Protein AF-A0A523EA78-F1 (afdb_monomer_lite)

Sequence (139 aa):
MAQAEHFYSLAEASEDFKPRFRPRMSAICLRYERASSRLAEKVMKHLHKHVATHIESAGRFWISTTVLKGQWCFRVNPVTFRTRLARMDELFTLLQAECAQALASRLKRSDPHEDPPRGGPIACNHGSPERSGTIRGEA

Radius of gyration: 27.44 Å; chains: 1; bounding box: 37×43×103 Å

Secondary structure (DSSP, 8-state):
-HHHHHHHHHHHT-SSEEESS--SSS-EEEEE-TTTTTS-HHHHHHHHHHHHHHHHHTTS---EEEEETTEEEEEE----TT--HHHHHHHHHHHHHHHHHHHHHHHTT-S----PPPPPP------------------

Structure (mmCIF, N/CA/C/O backbone):
data_AF-A0A523EA78-F1
#
_entry.id   AF-A0A523EA78-F1
#
loop_
_atom_site.group_PDB
_atom_site.id
_atom_site.type_symbol
_atom_site.label_atom_id
_atom_site.label_alt_id
_atom_site.label_comp_id
_atom_site.label_asym_id
_atom_site.label_entity_id
_atom_site.label_seq_id
_atom_site.pdbx_PDB_ins_code
_atom_site.Cartn_x
_atom_site.Cartn_y
_atom_site.Cartn_z
_atom_site.occupancy
_atom_site.B_iso_or_equiv
_atom_site.auth_seq_id
_atom_site.auth_comp_id
_atom_site.auth_asym_id
_atom_site.auth_atom_id
_atom_site.pdbx_PDB_model_num
ATOM 1 N N . MET A 1 1 ? 11.453 4.913 -11.281 1.00 82.69 1 MET A N 1
ATOM 2 C CA . MET A 1 1 ? 10.428 5.984 -11.276 1.00 82.69 1 MET A CA 1
ATOM 3 C C . MET A 1 1 ? 9.114 5.476 -11.847 1.00 82.69 1 MET A C 1
ATOM 5 O O . MET A 1 1 ? 8.150 5.464 -11.099 1.00 82.69 1 MET A O 1
ATOM 9 N N . ALA A 1 2 ? 9.074 4.980 -13.092 1.00 92.50 2 ALA A N 1
ATOM 10 C CA . ALA A 1 2 ? 7.846 4.496 -13.744 1.00 92.50 2 ALA A CA 1
ATOM 11 C C . ALA A 1 2 ? 6.965 3.567 -12.879 1.00 92.50 2 ALA A C 1
ATOM 13 O O . ALA A 1 2 ? 5.763 3.770 -12.814 1.00 92.50 2 ALA A O 1
ATOM 14 N N . GLN A 1 3 ? 7.551 2.613 -12.146 1.00 95.94 3 GLN A N 1
ATOM 15 C CA . GLN A 1 3 ? 6.819 1.714 -11.240 1.00 95.94 3 GLN A CA 1
ATOM 16 C C . GLN A 1 3 ? 6.049 2.462 -10.139 1.00 95.94 3 GLN A C 1
ATOM 18 O O . GLN A 1 3 ? 4.948 2.064 -9.775 1.00 95.94 3 GLN A O 1
ATOM 23 N N . ALA A 1 4 ? 6.635 3.538 -9.607 1.00 95.88 4 ALA A N 1
ATOM 24 C CA . ALA A 1 4 ? 6.048 4.333 -8.537 1.00 95.88 4 ALA A CA 1
ATOM 25 C C . ALA A 1 4 ? 4.935 5.247 -9.057 1.00 95.88 4 ALA A C 1
ATOM 27 O O . ALA A 1 4 ? 3.861 5.290 -8.469 1.00 95.88 4 ALA A O 1
ATOM 28 N N . GLU A 1 5 ? 5.169 5.922 -10.184 1.00 96.44 5 GLU A N 1
ATOM 29 C CA . GLU A 1 5 ? 4.155 6.733 -10.871 1.00 96.44 5 GLU A CA 1
ATOM 30 C C . GLU A 1 5 ? 2.964 5.874 -11.335 1.00 96.44 5 GLU A C 1
ATOM 32 O O . GLU A 1 5 ? 1.812 6.267 -11.163 1.00 96.44 5 GLU A O 1
ATOM 37 N N . HIS A 1 6 ? 3.215 4.661 -11.840 1.00 97.38 6 HIS A N 1
ATOM 38 C CA . HIS A 1 6 ? 2.168 3.702 -12.211 1.00 97.38 6 HIS A CA 1
ATOM 39 C C . HIS A 1 6 ? 1.326 3.279 -11.004 1.00 97.38 6 HIS A C 1
ATOM 41 O O . HIS A 1 6 ? 0.109 3.418 -11.017 1.00 97.38 6 HIS A O 1
ATOM 47 N N . PHE A 1 7 ? 1.969 2.853 -9.914 1.00 97.50 7 PHE A N 1
ATOM 48 C CA . PHE A 1 7 ? 1.274 2.451 -8.686 1.00 97.50 7 PHE A CA 1
ATOM 49 C C . PHE A 1 7 ? 0.537 3.617 -7.998 1.00 97.50 7 PHE A C 1
ATOM 51 O O . PHE A 1 7 ? -0.504 3.413 -7.379 1.00 97.50 7 PHE A O 1
ATOM 58 N N . TYR A 1 8 ? 1.040 4.850 -8.136 1.00 97.75 8 TYR A N 1
ATOM 59 C CA . TYR A 1 8 ? 0.316 6.067 -7.758 1.00 97.75 8 TYR A CA 1
ATOM 60 C C . TYR A 1 8 ? -0.940 6.259 -8.620 1.00 97.75 8 TYR A C 1
ATOM 62 O O . TYR A 1 8 ? -2.008 6.525 -8.082 1.00 97.75 8 TYR A O 1
ATOM 70 N N . SER A 1 9 ? -0.830 6.066 -9.937 1.00 97.88 9 SER A N 1
ATOM 71 C CA . SER A 1 9 ? -1.933 6.248 -10.891 1.00 97.88 9 SER A CA 1
ATOM 72 C C . SER A 1 9 ? -3.053 5.221 -10.688 1.00 97.88 9 SER A C 1
ATOM 74 O O . SER A 1 9 ? -4.224 5.590 -10.709 1.00 97.88 9 SER A O 1
ATOM 76 N N . LEU A 1 10 ? -2.706 3.958 -10.397 1.00 98.19 10 LEU A N 1
ATOM 77 C CA . LEU A 1 10 ? -3.665 2.929 -9.967 1.00 98.19 10 LEU A CA 1
ATOM 78 C C . LEU A 1 10 ? -4.436 3.356 -8.708 1.00 98.19 10 LEU A C 1
ATOM 80 O O . LEU A 1 10 ? -5.636 3.118 -8.608 1.00 98.19 10 LEU A O 1
ATOM 84 N N . ALA A 1 11 ? -3.755 4.001 -7.756 1.00 97.25 11 ALA A N 1
ATOM 85 C CA . ALA A 1 11 ? -4.372 4.456 -6.517 1.00 97.25 11 ALA A CA 1
ATOM 86 C C . ALA A 1 11 ? -5.250 5.707 -6.693 1.00 97.25 11 ALA A C 1
ATOM 88 O O . ALA A 1 11 ? -6.301 5.765 -6.072 1.00 97.25 11 ALA A O 1
ATOM 89 N N . GLU A 1 12 ? -4.866 6.679 -7.529 1.00 97.38 12 GLU A N 1
ATOM 90 C CA . GLU A 1 12 ? -5.721 7.843 -7.853 1.00 97.38 12 GLU A CA 1
ATOM 91 C C . GLU A 1 12 ? -7.015 7.429 -8.571 1.00 97.38 12 GLU A 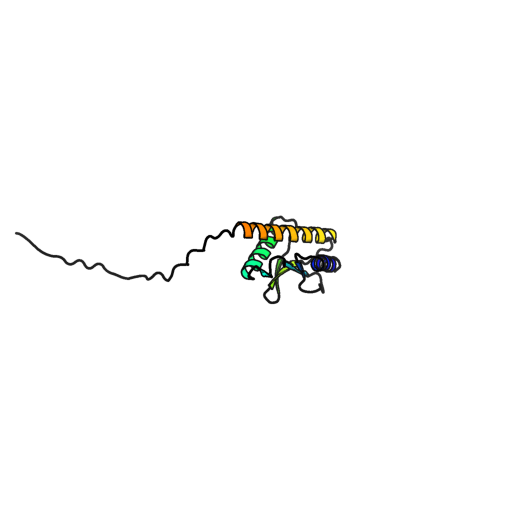C 1
ATOM 93 O O . GLU A 1 12 ? -8.055 8.052 -8.380 1.00 97.38 12 GLU A O 1
ATOM 98 N N . ALA A 1 13 ? -6.953 6.380 -9.398 1.00 97.25 13 ALA A N 1
ATOM 99 C CA . ALA A 1 13 ? -8.097 5.846 -10.138 1.00 97.25 13 ALA A CA 1
ATOM 100 C C . ALA A 1 13 ? -8.989 4.896 -9.308 1.00 97.25 13 ALA A C 1
ATOM 102 O O . ALA A 1 13 ? -9.931 4.318 -9.847 1.00 97.25 13 ALA A O 1
ATOM 103 N N . SER A 1 14 ? -8.691 4.695 -8.019 1.00 95.75 14 SER A N 1
ATOM 104 C CA . SER A 1 14 ? -9.371 3.727 -7.155 1.00 95.75 14 SER A CA 1
ATOM 105 C C . SER A 1 14 ? -10.244 4.407 -6.102 1.00 95.75 14 SER A C 1
ATOM 107 O O . SER A 1 14 ? -9.815 5.331 -5.422 1.00 95.75 14 SER A O 1
ATOM 109 N N . GLU A 1 15 ? -11.449 3.880 -5.885 1.00 94.06 15 GLU A N 1
ATOM 110 C CA . GLU A 1 15 ? -12.293 4.267 -4.745 1.00 94.06 15 GLU A CA 1
ATOM 111 C C . GLU A 1 15 ? -11.821 3.635 -3.419 1.00 94.06 15 GLU A C 1
ATOM 113 O O . GLU A 1 15 ? -12.140 4.122 -2.333 1.00 94.06 15 GLU A O 1
ATOM 118 N N . ASP A 1 16 ? -11.059 2.535 -3.486 1.00 95.69 16 ASP A N 1
ATOM 119 C CA . ASP A 1 16 ? -10.597 1.799 -2.305 1.00 95.69 16 ASP A CA 1
ATOM 120 C C . ASP A 1 16 ? -9.406 2.482 -1.619 1.00 95.69 16 ASP A C 1
ATOM 122 O O . ASP A 1 16 ? -9.238 2.354 -0.402 1.00 95.69 16 ASP A O 1
ATOM 126 N N . PHE A 1 17 ? -8.563 3.185 -2.381 1.00 97.12 17 PHE A N 1
ATOM 127 C CA . PHE A 1 17 ? -7.281 3.718 -1.926 1.00 97.12 17 PHE A CA 1
ATOM 128 C C . PHE A 1 17 ? -7.125 5.203 -2.228 1.00 97.12 17 PHE A C 1
ATOM 130 O O . PHE A 1 17 ? -7.624 5.710 -3.218 1.00 97.12 17 PHE A O 1
ATOM 137 N N . LYS A 1 18 ? -6.345 5.896 -1.394 1.00 96.31 18 LYS A N 1
ATOM 138 C CA . LYS A 1 18 ? -5.880 7.255 -1.682 1.00 96.31 18 LYS A CA 1
ATOM 139 C C . LYS A 1 18 ? -4.377 7.382 -1.452 1.00 96.31 18 LYS A C 1
ATOM 141 O O . LYS A 1 18 ? -3.926 7.140 -0.315 1.00 96.31 18 LYS A O 1
ATOM 146 N N . PRO A 1 19 ? -3.592 7.775 -2.473 1.00 96.69 19 PRO A N 1
ATOM 147 C CA . PRO A 1 19 ? -2.186 8.090 -2.288 1.00 96.69 19 PRO A CA 1
ATOM 148 C C . PRO A 1 19 ? -2.033 9.377 -1.468 1.00 96.69 19 PRO A C 1
ATOM 150 O O . PRO A 1 19 ? -2.879 10.269 -1.494 1.00 96.69 19 PRO A O 1
ATOM 153 N N . ARG A 1 20 ? -0.956 9.474 -0.682 1.00 94.81 20 ARG A N 1
ATOM 154 C CA . ARG A 1 20 ? -0.713 10.651 0.176 1.00 94.81 20 ARG A CA 1
ATOM 155 C C . ARG A 1 20 ? -0.012 11.791 -0.554 1.00 94.81 20 ARG A C 1
ATOM 157 O O . ARG A 1 20 ? -0.302 12.948 -0.272 1.00 94.81 20 ARG A O 1
ATOM 164 N N . PHE A 1 21 ? 0.922 11.458 -1.441 1.00 92.19 21 PHE A N 1
ATOM 165 C CA . PHE A 1 21 ? 1.749 12.396 -2.198 1.00 92.19 21 PHE A CA 1
ATOM 166 C C . PHE A 1 21 ? 2.176 11.745 -3.514 1.00 92.19 21 PHE A C 1
ATOM 168 O O . PHE A 1 21 ? 2.416 10.534 -3.540 1.00 92.19 21 PHE A O 1
ATOM 175 N N . ARG A 1 22 ? 2.341 12.546 -4.574 1.00 94.00 22 ARG A N 1
ATOM 176 C CA . ARG A 1 22 ? 2.960 12.083 -5.822 1.00 94.00 22 ARG A CA 1
ATOM 177 C C . ARG A 1 22 ? 4.416 11.655 -5.563 1.00 94.00 22 ARG A C 1
ATOM 179 O O . ARG A 1 22 ? 5.140 12.389 -4.879 1.00 94.00 22 ARG A O 1
ATOM 186 N N . PRO A 1 23 ? 4.865 10.485 -6.052 1.00 93.19 23 PRO A N 1
ATOM 187 C CA . PRO A 1 23 ? 6.184 9.958 -5.724 1.00 93.19 23 PRO A CA 1
ATOM 188 C C . PRO A 1 23 ? 7.313 10.782 -6.363 1.00 93.19 23 PRO A C 1
ATOM 190 O O . PRO A 1 23 ? 7.532 10.759 -7.566 1.00 93.19 23 PRO A O 1
ATOM 193 N N . ARG A 1 24 ? 8.115 11.466 -5.536 1.00 90.06 24 ARG A N 1
ATOM 194 C CA . ARG A 1 24 ? 9.347 12.148 -5.997 1.00 90.06 24 ARG A CA 1
ATOM 195 C C . ARG A 1 24 ? 10.526 11.194 -6.240 1.00 90.06 24 ARG A C 1
ATOM 197 O O . ARG A 1 24 ? 11.539 11.605 -6.793 1.00 90.06 24 ARG A O 1
ATOM 204 N N . MET A 1 25 ? 10.413 9.951 -5.773 1.00 91.31 25 MET A N 1
ATOM 205 C CA . MET A 1 25 ? 11.408 8.875 -5.859 1.00 91.31 25 MET A CA 1
ATOM 206 C C . MET A 1 25 ? 10.662 7.529 -5.959 1.00 91.31 25 MET A C 1
ATOM 208 O O . MET A 1 25 ? 9.502 7.491 -6.349 1.00 91.31 25 MET A O 1
ATOM 212 N N . SER A 1 26 ? 11.276 6.406 -5.578 1.00 92.00 26 SER A N 1
ATOM 213 C CA . SER A 1 26 ? 10.597 5.103 -5.523 1.00 92.00 26 SER A CA 1
ATOM 214 C C . SER A 1 26 ? 9.519 4.990 -4.430 1.00 92.00 26 SER A C 1
ATOM 216 O O . SER A 1 26 ? 8.659 4.128 -4.533 1.00 92.00 26 SER A O 1
ATOM 218 N N . ALA A 1 27 ? 9.531 5.804 -3.373 1.00 94.25 27 ALA A N 1
ATOM 219 C CA . ALA A 1 27 ? 8.584 5.641 -2.266 1.00 94.25 27 ALA A CA 1
ATOM 220 C C . ALA A 1 27 ? 7.159 6.115 -2.624 1.00 94.25 27 ALA A C 1
ATOM 222 O O . ALA A 1 27 ? 6.964 7.287 -2.948 1.00 94.25 27 ALA A O 1
ATOM 223 N N . ILE A 1 28 ? 6.166 5.231 -2.477 1.00 96.69 28 ILE A N 1
ATOM 224 C CA . ILE A 1 28 ? 4.727 5.534 -2.577 1.00 96.69 28 ILE A CA 1
ATOM 225 C C . ILE A 1 28 ? 4.055 5.185 -1.249 1.00 96.69 28 ILE A C 1
ATOM 227 O O . ILE A 1 28 ? 4.315 4.118 -0.686 1.00 96.69 28 ILE A O 1
ATOM 231 N N . CYS A 1 29 ? 3.164 6.055 -0.767 1.00 97.69 29 CYS A N 1
ATOM 232 C CA . CYS A 1 29 ? 2.369 5.804 0.435 1.00 97.69 29 CYS A CA 1
ATOM 233 C C . CYS A 1 29 ? 0.870 5.888 0.131 1.00 97.69 29 CYS A C 1
ATOM 235 O O . CYS A 1 29 ? 0.395 6.936 -0.311 1.00 97.69 29 CYS A O 1
ATOM 237 N N . LEU A 1 30 ? 0.138 4.805 0.406 1.00 97.06 30 LEU A N 1
ATOM 238 C CA . LEU A 1 30 ? -1.302 4.662 0.157 1.00 97.06 30 LEU A CA 1
ATOM 239 C C . LEU A 1 30 ? -2.048 4.399 1.468 1.00 97.06 30 LEU A C 1
ATOM 241 O O . LEU A 1 30 ? -1.552 3.658 2.310 1.00 97.06 30 LEU A O 1
ATOM 245 N N . ARG A 1 31 ? -3.263 4.925 1.628 1.00 97.12 31 ARG A N 1
ATOM 246 C CA . ARG A 1 31 ? -4.196 4.510 2.694 1.00 97.12 31 ARG A CA 1
ATOM 247 C C . ARG A 1 31 ? -5.414 3.865 2.058 1.00 97.12 31 ARG A C 1
ATOM 249 O O . ARG A 1 31 ? -5.896 4.376 1.052 1.00 97.12 31 ARG A O 1
ATOM 256 N N . TYR A 1 32 ? -5.919 2.803 2.671 1.00 97.25 32 TYR A N 1
ATOM 257 C CA . TYR A 1 32 ? -7.230 2.245 2.347 1.00 97.25 32 TYR A CA 1
ATOM 258 C C . TYR A 1 32 ? -8.338 3.176 2.879 1.00 97.25 32 TYR A C 1
ATOM 260 O O . TYR A 1 32 ? -8.423 3.390 4.089 1.00 97.25 32 TYR A O 1
ATOM 268 N N . GLU A 1 33 ? -9.151 3.768 2.002 1.00 93.88 33 GLU A N 1
ATOM 269 C CA . GLU A 1 33 ? -10.154 4.788 2.361 1.00 93.88 33 GLU A CA 1
ATOM 270 C C . GLU A 1 33 ? -11.581 4.245 2.495 1.00 93.88 33 GLU A C 1
ATOM 272 O O . GLU A 1 33 ? -12.376 4.828 3.228 1.00 93.88 33 GLU A O 1
ATOM 277 N N . ARG A 1 34 ? -11.909 3.095 1.892 1.00 90.50 34 ARG A N 1
ATOM 278 C CA . ARG A 1 34 ? -13.277 2.528 1.880 1.00 90.50 34 ARG A CA 1
ATOM 279 C C . ARG A 1 34 ? -13.933 2.344 3.257 1.00 90.50 34 ARG A C 1
ATOM 281 O O . ARG A 1 34 ? -15.155 2.250 3.357 1.00 90.50 34 ARG A O 1
ATOM 288 N N . ALA A 1 35 ? -13.135 2.300 4.323 1.00 82.81 35 ALA A N 1
ATOM 289 C CA . ALA A 1 35 ? -13.608 2.238 5.704 1.00 82.81 35 ALA A CA 1
ATOM 290 C C . ALA A 1 35 ? -13.118 3.395 6.601 1.00 82.81 35 ALA A C 1
ATOM 292 O O . ALA A 1 35 ? -13.425 3.409 7.793 1.00 82.81 35 ALA A O 1
ATOM 293 N N . SER A 1 36 ? -12.368 4.369 6.075 1.00 83.00 36 SER A N 1
ATOM 294 C CA . SER A 1 36 ? -11.675 5.377 6.892 1.00 83.00 36 SER A CA 1
ATOM 295 C C . SER A 1 36 ? -12.603 6.378 7.580 1.00 83.00 36 SER A C 1
ATOM 297 O O . SER A 1 36 ? -12.260 6.880 8.647 1.00 83.00 36 SER A O 1
ATOM 299 N N . SER A 1 37 ? -13.785 6.627 7.013 1.00 86.94 37 SER A N 1
ATOM 300 C CA . SER A 1 37 ? -14.838 7.460 7.608 1.00 86.94 37 SER A CA 1
ATOM 301 C C . SER A 1 37 ? -15.624 6.759 8.721 1.00 86.94 37 SER A C 1
ATOM 303 O O . SER A 1 37 ? -16.301 7.423 9.499 1.00 86.94 37 SER A O 1
ATOM 305 N N . ARG A 1 38 ? -15.545 5.422 8.806 1.00 87.88 38 ARG A N 1
ATOM 306 C CA . ARG A 1 38 ? -16.320 4.593 9.750 1.00 87.88 38 ARG A CA 1
ATOM 307 C C . ARG A 1 38 ? -15.465 3.971 10.853 1.00 87.88 38 ARG A C 1
ATOM 309 O O . ARG A 1 38 ? -16.004 3.497 11.847 1.00 87.88 38 ARG A O 1
ATOM 316 N N . LEU A 1 39 ? -14.143 3.928 10.677 1.00 90.19 39 LEU A N 1
ATOM 317 C CA . LEU A 1 39 ? -13.216 3.241 11.572 1.00 90.19 39 LEU A CA 1
ATOM 318 C C . LEU A 1 39 ? -12.218 4.218 12.196 1.00 90.19 39 LEU A C 1
ATOM 320 O O . LEU A 1 39 ? -11.467 4.895 11.499 1.00 90.19 39 LEU A O 1
ATOM 324 N N . ALA A 1 40 ? -12.150 4.222 13.529 1.00 92.88 40 ALA A N 1
ATOM 325 C CA . ALA A 1 40 ? -11.163 5.000 14.273 1.00 92.88 40 ALA A CA 1
ATOM 326 C C . ALA A 1 40 ? -9.720 4.648 13.860 1.00 92.88 40 ALA A C 1
ATOM 328 O O . ALA A 1 40 ? -9.415 3.509 13.503 1.00 92.88 40 ALA A O 1
ATOM 329 N N . GLU A 1 4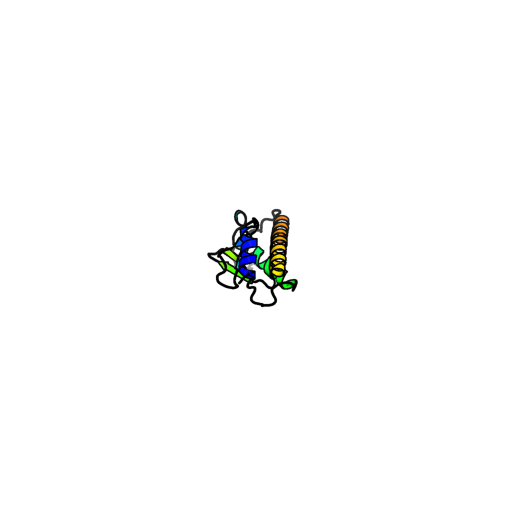1 ? -8.780 5.585 14.000 1.00 93.75 41 GLU A N 1
ATOM 330 C CA . GLU A 1 41 ? -7.398 5.387 13.533 1.00 93.75 41 GLU A CA 1
ATOM 331 C C . GLU A 1 41 ? -6.690 4.194 14.211 1.00 93.75 41 GLU A C 1
ATOM 333 O O . GLU A 1 41 ? -5.910 3.479 13.582 1.00 93.75 41 GLU A O 1
ATOM 338 N N . LYS A 1 42 ? -7.031 3.890 15.474 1.00 93.94 42 LYS A N 1
ATOM 339 C CA . LYS A 1 42 ? -6.579 2.669 16.169 1.00 93.94 42 LYS A CA 1
ATOM 340 C C . LYS A 1 42 ? -7.034 1.398 15.444 1.00 93.94 42 LYS A C 1
ATOM 342 O O . LYS A 1 42 ? -6.308 0.410 15.450 1.00 93.94 42 LYS A O 1
ATOM 347 N N . VAL A 1 43 ? -8.206 1.393 14.815 1.00 93.50 43 VAL A N 1
ATOM 348 C CA . VAL A 1 43 ? -8.689 0.281 13.985 1.00 93.50 43 VAL A CA 1
ATOM 349 C C . VAL A 1 43 ? -7.953 0.248 12.644 1.00 93.50 43 VAL A C 1
ATOM 351 O O . VAL A 1 43 ? -7.461 -0.814 12.260 1.00 93.50 43 VAL A O 1
ATOM 354 N N . MET A 1 44 ? -7.798 1.401 11.986 1.00 95.00 44 MET A N 1
ATOM 355 C CA . MET A 1 44 ? -7.071 1.522 10.714 1.00 95.00 44 MET A CA 1
ATOM 356 C C . MET A 1 44 ? -5.617 1.044 10.823 1.00 95.00 44 MET A C 1
ATOM 358 O O . MET A 1 44 ? -5.148 0.326 9.939 1.00 95.00 44 MET A O 1
ATOM 362 N N . LYS A 1 45 ? -4.943 1.337 11.945 1.00 95.56 45 LYS A N 1
ATOM 363 C CA . LYS A 1 45 ? -3.633 0.783 12.323 1.00 95.56 45 LYS A CA 1
ATOM 364 C C . LYS A 1 45 ? -3.610 -0.745 12.293 1.00 95.56 45 LYS A C 1
ATOM 366 O O . LYS A 1 45 ? -2.699 -1.326 11.710 1.00 95.56 45 LYS A O 1
ATOM 371 N N . HIS A 1 46 ? -4.580 -1.397 1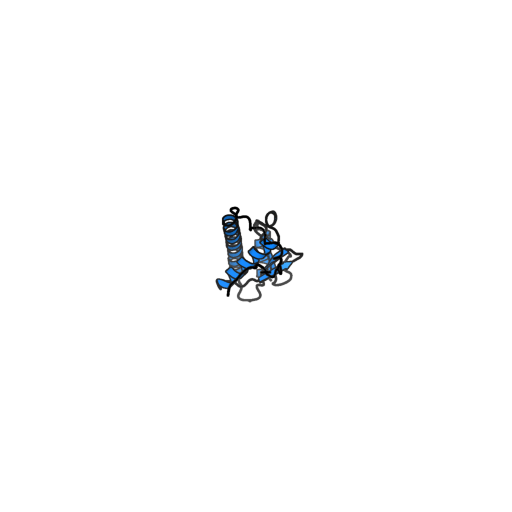2.939 1.00 95.50 46 HIS A N 1
ATOM 372 C CA . HIS A 1 46 ? -4.632 -2.861 12.989 1.00 95.50 46 HIS A CA 1
ATOM 373 C C . HIS A 1 46 ? -4.916 -3.463 11.610 1.00 95.50 46 HIS A C 1
ATOM 375 O O . HIS A 1 46 ? -4.285 -4.455 11.270 1.00 95.50 46 HIS A O 1
ATOM 381 N N . LEU A 1 47 ? -5.797 -2.850 10.808 1.00 96.56 47 LEU A N 1
ATOM 382 C CA . LEU A 1 47 ? -6.078 -3.293 9.438 1.00 96.56 47 LEU A CA 1
ATOM 383 C C . LEU A 1 47 ? -4.818 -3.222 8.563 1.00 96.56 47 LEU A C 1
ATOM 385 O O . LEU A 1 47 ? -4.413 -4.237 8.006 1.00 96.56 47 LEU A O 1
ATOM 389 N N . HIS A 1 48 ? -4.153 -2.062 8.505 1.00 97.56 48 HIS A N 1
ATOM 390 C CA . HIS A 1 48 ? -2.949 -1.887 7.685 1.00 97.56 48 HIS A CA 1
ATOM 391 C C . HIS A 1 48 ? -1.809 -2.812 8.133 1.00 97.56 48 HIS A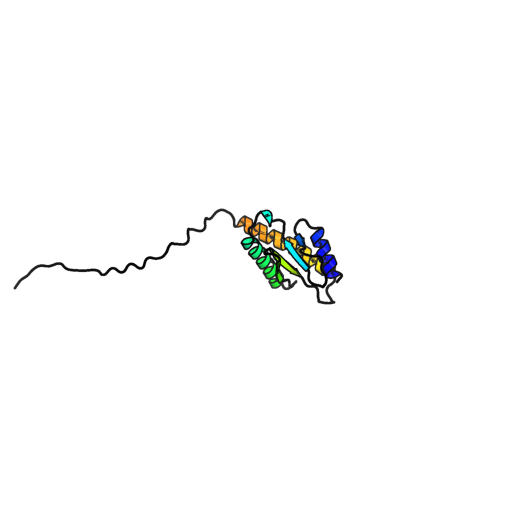 C 1
ATOM 393 O O . HIS A 1 48 ? -1.151 -3.420 7.293 1.00 97.56 48 HIS A O 1
ATOM 399 N N . LYS A 1 49 ? -1.584 -2.964 9.449 1.00 97.31 49 LYS A N 1
ATOM 400 C CA . LYS A 1 49 ? -0.571 -3.898 9.963 1.00 97.31 49 LYS A CA 1
ATOM 401 C C . LYS A 1 49 ? -0.891 -5.350 9.618 1.00 97.31 49 LYS A C 1
ATOM 403 O O . LYS A 1 49 ? -0.009 -6.049 9.141 1.00 97.31 49 LYS A O 1
ATOM 408 N N . HIS A 1 50 ? -2.131 -5.787 9.833 1.00 97.06 50 HIS A N 1
ATOM 409 C CA . HIS A 1 50 ? -2.553 -7.156 9.545 1.00 97.06 50 HIS A CA 1
ATOM 410 C C . HIS A 1 50 ? -2.377 -7.506 8.063 1.00 97.06 50 HIS A C 1
ATOM 412 O O . HIS A 1 50 ? -1.768 -8.526 7.759 1.00 97.06 50 HIS A O 1
ATOM 418 N N . VAL A 1 51 ? -2.828 -6.632 7.156 1.00 97.50 51 VAL A N 1
ATOM 419 C CA . VAL A 1 51 ? -2.680 -6.828 5.704 1.00 97.50 51 VAL A CA 1
ATOM 420 C C . VAL A 1 51 ? -1.209 -6.855 5.285 1.00 97.50 51 VAL A C 1
ATOM 422 O O . VAL A 1 51 ? -0.813 -7.751 4.546 1.00 97.50 51 VAL A O 1
ATOM 425 N N . ALA A 1 52 ? -0.377 -5.930 5.780 1.00 97.81 52 ALA A N 1
ATOM 426 C CA . ALA A 1 52 ? 1.051 -5.923 5.454 1.00 97.81 52 ALA A CA 1
ATOM 427 C C . ALA A 1 52 ? 1.747 -7.213 5.920 1.00 97.81 52 ALA A C 1
ATOM 429 O O . ALA A 1 52 ? 2.392 -7.874 5.113 1.00 97.81 52 ALA A O 1
ATOM 430 N N . THR A 1 53 ? 1.534 -7.624 7.175 1.00 96.94 53 THR A N 1
ATOM 431 C CA . THR A 1 53 ? 2.089 -8.873 7.718 1.00 96.94 53 THR A CA 1
ATOM 432 C C . THR A 1 53 ? 1.563 -10.111 6.991 1.00 96.94 53 THR A C 1
ATOM 434 O O . THR A 1 53 ? 2.321 -11.054 6.787 1.00 96.94 53 THR A O 1
ATOM 437 N N . HIS A 1 54 ? 0.298 -10.128 6.555 1.00 96.75 54 HIS A N 1
ATOM 438 C CA . HIS A 1 54 ? -0.228 -11.252 5.781 1.00 96.75 54 HIS A CA 1
ATOM 439 C C . HIS A 1 54 ? 0.447 -11.357 4.404 1.00 96.75 54 HIS A C 1
ATOM 441 O O . HIS A 1 54 ? 0.958 -12.422 4.055 1.00 96.75 54 HIS A O 1
ATOM 447 N N . ILE A 1 55 ? 0.550 -10.239 3.676 1.00 96.69 55 ILE A N 1
ATOM 448 C CA . ILE A 1 55 ? 1.242 -10.159 2.379 1.00 96.69 55 ILE A CA 1
ATOM 449 C C . ILE A 1 55 ? 2.723 -10.560 2.506 1.00 96.69 55 ILE A C 1
ATOM 451 O O . ILE A 1 55 ? 3.205 -11.338 1.681 1.00 96.69 55 ILE A O 1
ATOM 455 N N . GLU A 1 56 ? 3.419 -10.093 3.551 1.00 95.94 56 GLU A N 1
ATOM 456 C CA . GLU A 1 56 ? 4.793 -10.505 3.879 1.00 95.94 56 GLU A CA 1
ATOM 457 C C . GLU A 1 56 ? 4.880 -12.019 4.143 1.00 95.94 56 GLU A C 1
ATOM 459 O O . GLU A 1 56 ? 5.725 -12.700 3.562 1.00 95.94 56 GLU A O 1
ATOM 464 N N . SER A 1 57 ? 3.981 -12.570 4.971 1.00 96.00 57 SER A N 1
ATOM 465 C CA . SER A 1 57 ? 3.975 -13.996 5.342 1.00 96.00 57 SER A CA 1
ATOM 466 C C . SER A 1 57 ? 3.709 -14.940 4.165 1.00 96.00 57 SER A C 1
ATOM 468 O O . SER A 1 57 ? 4.196 -16.067 4.157 1.00 96.00 57 SER A O 1
ATOM 470 N N . ALA A 1 58 ? 2.996 -14.468 3.138 1.00 94.88 58 ALA A N 1
ATOM 471 C CA . ALA A 1 58 ? 2.767 -15.201 1.897 1.00 94.88 58 ALA A CA 1
ATOM 472 C C . ALA A 1 58 ? 3.993 -15.213 0.956 1.00 94.88 58 ALA A C 1
ATOM 474 O O . ALA A 1 58 ? 3.942 -15.830 -0.108 1.00 94.88 58 ALA A O 1
ATOM 475 N N . GLY A 1 59 ? 5.074 -14.491 1.282 1.00 92.94 59 GLY A N 1
ATOM 476 C CA . GLY A 1 59 ? 6.351 -14.496 0.555 1.00 92.94 59 GLY A CA 1
ATOM 477 C C . GLY A 1 59 ? 6.333 -13.892 -0.859 1.00 92.94 59 GLY A C 1
ATOM 478 O O . GLY A 1 59 ? 7.383 -13.770 -1.489 1.00 92.94 59 GLY A O 1
ATOM 479 N N . ARG A 1 60 ? 5.166 -13.492 -1.386 1.00 91.06 60 ARG A N 1
ATOM 480 C CA . ARG A 1 60 ? 5.016 -12.974 -2.761 1.00 91.06 60 ARG A CA 1
ATOM 481 C C . ARG A 1 60 ? 5.458 -11.520 -2.924 1.00 91.06 60 ARG A C 1
ATOM 483 O O . ARG A 1 60 ? 5.887 -11.143 -4.018 1.00 91.06 60 ARG A O 1
ATOM 490 N N . PHE A 1 61 ? 5.319 -10.712 -1.874 1.00 96.19 61 PHE A N 1
ATOM 491 C CA . PHE A 1 61 ? 5.664 -9.291 -1.845 1.00 96.19 61 PHE A CA 1
ATOM 492 C C . PHE A 1 61 ? 6.106 -8.880 -0.438 1.00 96.19 61 PHE A C 1
ATOM 494 O O . PHE A 1 61 ? 5.651 -9.447 0.548 1.00 96.19 61 PHE A O 1
ATOM 501 N N . TRP A 1 62 ? 6.937 -7.841 -0.352 1.00 95.38 62 TRP A N 1
ATOM 502 C CA . TRP A 1 62 ? 7.281 -7.184 0.907 1.00 95.38 62 TRP A CA 1
ATOM 503 C C . TRP A 1 62 ? 6.863 -5.712 0.824 1.00 95.38 62 TRP A C 1
ATOM 505 O O . TRP A 1 62 ? 7.333 -4.973 -0.046 1.00 95.38 62 TRP A O 1
ATOM 515 N N . ILE A 1 63 ? 5.958 -5.292 1.708 1.00 96.69 63 ILE A N 1
ATOM 516 C CA . ILE A 1 63 ? 5.518 -3.902 1.870 1.00 96.69 63 ILE A CA 1
ATOM 517 C C . ILE A 1 63 ? 5.551 -3.522 3.348 1.00 96.69 63 ILE A C 1
ATOM 519 O O . ILE A 1 63 ? 5.369 -4.372 4.207 1.00 96.69 63 ILE A O 1
ATOM 523 N N . SER A 1 64 ? 5.736 -2.239 3.652 1.00 97.25 64 SER A N 1
ATOM 524 C CA . SER A 1 64 ? 5.763 -1.752 5.039 1.00 97.25 64 SER A CA 1
ATOM 525 C C . SER A 1 64 ? 4.513 -0.936 5.372 1.00 97.25 64 SER A C 1
ATOM 527 O O . SER A 1 64 ? 3.738 -0.569 4.488 1.00 97.25 64 SER A O 1
ATOM 529 N N . THR A 1 65 ? 4.317 -0.614 6.652 1.00 98.06 65 THR A N 1
ATOM 530 C CA . THR A 1 65 ? 3.347 0.406 7.084 1.00 98.06 65 THR A CA 1
ATOM 531 C C . THR A 1 65 ? 4.065 1.629 7.638 1.00 98.06 65 THR A C 1
ATOM 533 O O . THR A 1 65 ? 5.188 1.547 8.132 1.00 98.06 65 THR A O 1
ATOM 536 N N . THR A 1 66 ? 3.426 2.789 7.537 1.00 97.94 66 THR A N 1
ATOM 537 C CA . THR A 1 66 ? 3.944 4.064 8.037 1.00 97.94 66 THR A CA 1
ATOM 538 C C . THR A 1 66 ? 2.798 4.959 8.511 1.00 97.94 66 THR A C 1
ATOM 540 O O . THR A 1 66 ? 1.627 4.635 8.304 1.00 97.94 66 THR A O 1
ATOM 543 N N . VAL A 1 67 ? 3.125 6.083 9.149 1.00 97.62 67 VAL A N 1
ATOM 544 C CA . VAL A 1 67 ? 2.155 7.075 9.627 1.00 97.62 67 VAL A CA 1
ATOM 545 C C . VAL A 1 67 ? 2.502 8.430 9.028 1.00 97.62 67 VAL A C 1
ATOM 547 O O . VAL A 1 67 ? 3.615 8.919 9.195 1.00 97.62 67 VAL A O 1
ATOM 550 N N . LEU A 1 68 ? 1.542 9.049 8.343 1.00 96.00 68 LEU A N 1
ATOM 551 C CA . LEU A 1 68 ? 1.686 10.362 7.716 1.00 96.00 68 LEU A CA 1
ATOM 552 C C . LEU A 1 68 ? 0.566 11.270 8.222 1.00 96.00 68 LEU A C 1
ATOM 554 O O . LEU A 1 68 ? -0.604 10.946 8.056 1.00 96.00 68 LEU A O 1
ATOM 558 N N . LYS A 1 69 ? 0.912 12.392 8.870 1.00 93.69 69 LYS A N 1
ATOM 559 C CA . LYS A 1 69 ? -0.060 13.310 9.511 1.00 93.69 69 LYS A CA 1
ATOM 560 C C . LYS A 1 69 ? -1.066 12.580 10.431 1.00 93.69 69 LYS A C 1
ATOM 562 O O . LYS A 1 69 ? -2.263 12.833 10.383 1.00 93.69 69 LYS A O 1
ATOM 567 N N . GLY A 1 70 ? -0.582 11.618 11.221 1.00 95.31 70 GLY A N 1
ATOM 568 C CA . GLY A 1 70 ? -1.407 10.777 12.103 1.00 95.31 70 GLY A CA 1
ATOM 569 C C . GLY A 1 70 ? -2.151 9.623 11.412 1.00 95.31 70 GLY A C 1
ATOM 570 O O . GLY A 1 70 ? -2.656 8.743 12.101 1.00 95.31 70 GLY A O 1
ATOM 571 N N . GLN A 1 71 ? -2.173 9.569 10.078 1.00 95.81 71 GLN A N 1
ATOM 572 C CA . GLN A 1 71 ? -2.889 8.553 9.306 1.00 95.81 71 GLN A CA 1
ATOM 573 C C . GLN A 1 71 ? -1.984 7.372 8.940 1.00 95.81 71 GLN A C 1
ATOM 575 O O . GLN A 1 71 ? -0.954 7.542 8.280 1.00 95.81 71 GLN A O 1
ATOM 580 N N . TRP A 1 72 ? -2.386 6.159 9.323 1.00 96.75 72 TRP A N 1
ATOM 581 C CA . TRP A 1 72 ? -1.739 4.921 8.898 1.00 96.75 72 TRP A CA 1
ATOM 582 C C . TRP A 1 72 ? -1.907 4.715 7.393 1.00 96.75 72 TRP A C 1
ATOM 584 O O . TRP A 1 72 ? -2.985 4.943 6.838 1.00 96.75 72 TRP A O 1
ATOM 594 N N . CYS A 1 73 ? -0.807 4.310 6.762 1.00 98.19 73 CYS A N 1
ATOM 595 C CA . CYS A 1 73 ? -0.662 4.072 5.332 1.00 98.19 73 CYS A CA 1
ATOM 596 C C . CYS A 1 73 ? 0.207 2.824 5.101 1.00 98.19 73 CYS A C 1
ATOM 598 O O . CYS A 1 73 ? 1.115 2.537 5.885 1.00 98.19 73 CYS A O 1
ATOM 600 N N . PHE A 1 74 ? -0.003 2.129 3.988 1.00 98.25 74 PHE A N 1
ATOM 601 C CA . PHE A 1 74 ? 1.009 1.264 3.386 1.00 98.25 74 PHE A CA 1
ATOM 602 C C . PHE A 1 74 ? 2.126 2.116 2.784 1.00 98.25 74 PHE A C 1
ATOM 604 O O . PHE A 1 74 ? 1.875 3.223 2.302 1.00 98.25 74 PHE A O 1
ATOM 611 N N . ARG A 1 75 ? 3.348 1.584 2.769 1.00 97.81 75 ARG A N 1
ATOM 612 C CA . ARG A 1 75 ? 4.500 2.148 2.067 1.00 97.81 75 ARG A CA 1
ATOM 613 C C . ARG A 1 75 ? 5.135 1.085 1.174 1.00 97.81 75 ARG A C 1
ATOM 615 O O . ARG A 1 75 ? 5.654 0.074 1.656 1.00 97.81 75 ARG A O 1
ATOM 622 N N . VAL A 1 76 ? 5.141 1.373 -0.122 1.00 97.00 76 VAL A N 1
ATOM 623 C CA . VAL A 1 76 ? 5.751 0.564 -1.183 1.00 97.00 76 VAL A CA 1
ATOM 624 C C . VAL A 1 76 ? 6.992 1.299 -1.689 1.00 97.00 76 VAL A C 1
ATOM 626 O O . VAL A 1 76 ? 6.988 2.522 -1.800 1.00 97.00 76 VAL A O 1
ATOM 629 N N . ASN A 1 77 ? 8.077 0.573 -1.965 1.00 95.62 77 ASN A N 1
ATOM 630 C CA . ASN A 1 77 ? 9.297 1.142 -2.547 1.00 95.62 77 ASN A CA 1
ATOM 631 C C . ASN A 1 77 ? 9.838 0.159 -3.614 1.00 95.62 77 ASN A C 1
ATOM 633 O O . ASN A 1 77 ? 10.634 -0.718 -3.275 1.00 95.62 77 ASN A O 1
ATOM 637 N N . PRO A 1 78 ? 9.427 0.240 -4.896 1.00 93.56 78 PRO A N 1
ATOM 638 C CA . PRO A 1 78 ? 9.954 -0.606 -5.957 1.00 93.56 78 PRO A CA 1
ATOM 639 C C . PRO A 1 78 ? 11.348 -0.098 -6.353 1.00 93.56 78 PRO A C 1
ATOM 641 O O . PRO A 1 78 ? 11.509 0.702 -7.273 1.00 93.56 78 PRO A O 1
ATOM 644 N N . VAL A 1 79 ? 12.355 -0.537 -5.594 1.00 91.94 79 VAL A N 1
ATOM 645 C CA . VAL A 1 79 ? 13.781 -0.208 -5.794 1.00 91.94 79 VAL A CA 1
ATOM 646 C C . VAL A 1 79 ? 14.528 -1.252 -6.629 1.00 91.94 79 VAL A C 1
ATOM 648 O O . VAL A 1 79 ? 15.566 -0.950 -7.209 1.00 91.94 79 VAL A O 1
ATOM 651 N N . THR A 1 80 ? 13.999 -2.471 -6.736 1.00 89.19 80 THR A N 1
ATOM 652 C CA . THR A 1 80 ? 14.605 -3.551 -7.524 1.00 89.19 80 THR A CA 1
ATOM 653 C C . THR A 1 80 ? 14.398 -3.315 -9.020 1.00 89.19 80 THR A C 1
ATOM 655 O O . THR A 1 80 ? 13.263 -3.260 -9.489 1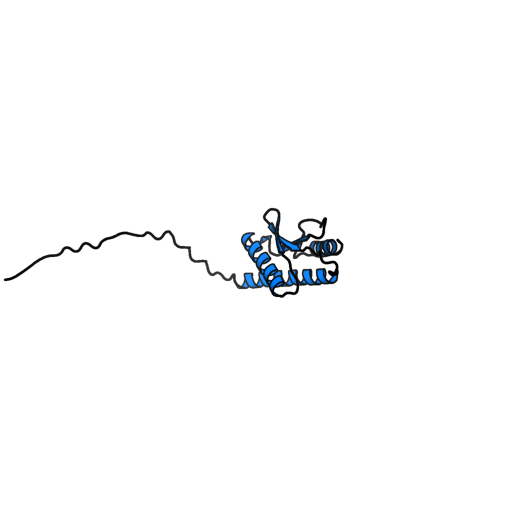.00 89.19 80 THR A O 1
ATOM 658 N N . PHE A 1 81 ? 15.482 -3.271 -9.802 1.00 87.06 81 PHE A N 1
ATOM 659 C CA . PHE A 1 81 ? 15.430 -3.077 -11.262 1.00 87.06 81 PHE A CA 1
ATOM 660 C C . PHE A 1 81 ? 14.621 -4.154 -12.014 1.00 87.06 81 PHE A C 1
ATOM 662 O O . PHE A 1 81 ? 14.122 -3.911 -13.108 1.00 87.06 81 PHE A O 1
ATOM 669 N N . ARG A 1 82 ? 14.460 -5.344 -11.416 1.00 88.81 82 ARG A N 1
ATOM 670 C CA . ARG A 1 82 ? 13.649 -6.451 -11.954 1.00 88.81 82 ARG A CA 1
ATOM 671 C C . ARG A 1 82 ? 12.133 -6.221 -11.831 1.00 88.81 82 ARG A C 1
ATOM 673 O O . ARG A 1 82 ? 11.363 -6.975 -12.424 1.00 88.81 82 ARG A O 1
ATOM 680 N N . THR A 1 83 ? 11.687 -5.214 -11.077 1.00 91.94 83 THR A N 1
ATOM 681 C CA . THR A 1 83 ? 10.261 -4.930 -10.859 1.00 91.94 83 THR A CA 1
ATOM 682 C C . THR A 1 83 ? 9.629 -4.309 -12.107 1.00 91.94 83 THR A C 1
ATOM 684 O O . THR A 1 83 ? 9.891 -3.155 -12.451 1.00 91.94 83 THR A O 1
ATOM 687 N N . ARG A 1 84 ? 8.769 -5.084 -12.775 1.00 95.19 84 ARG A N 1
ATOM 688 C CA . ARG A 1 84 ? 7.964 -4.671 -13.940 1.00 95.19 84 ARG A CA 1
ATOM 689 C C . ARG A 1 84 ? 6.641 -4.032 -13.499 1.00 95.19 84 ARG A C 1
ATOM 691 O O . ARG A 1 84 ? 6.202 -4.280 -12.378 1.00 95.19 84 ARG A O 1
ATOM 698 N N . LEU A 1 85 ? 5.983 -3.277 -14.385 1.00 96.69 85 LEU A N 1
ATOM 699 C CA . LEU A 1 85 ? 4.676 -2.657 -14.097 1.00 96.69 85 LEU A CA 1
ATOM 700 C C . LEU A 1 85 ? 3.610 -3.696 -13.712 1.00 96.69 85 LEU A C 1
ATOM 702 O O . LEU A 1 85 ? 2.986 -3.528 -12.675 1.00 96.69 85 LEU A O 1
ATOM 706 N N . ALA A 1 86 ? 3.561 -4.842 -14.404 1.00 97.19 86 ALA A N 1
ATOM 707 C CA . ALA A 1 86 ? 2.687 -5.973 -14.061 1.00 97.19 86 ALA A CA 1
ATOM 708 C C . ALA A 1 86 ? 2.780 -6.422 -12.585 1.00 97.19 86 ALA A C 1
ATOM 710 O O . ALA A 1 86 ? 1.784 -6.803 -11.982 1.00 97.19 86 ALA A O 1
ATOM 711 N N . ARG A 1 87 ? 3.961 -6.319 -11.950 1.00 96.56 87 ARG A N 1
ATOM 712 C CA . ARG A 1 87 ? 4.127 -6.646 -10.520 1.00 96.56 87 ARG A CA 1
ATOM 713 C C . ARG A 1 87 ? 3.540 -5.586 -9.588 1.00 96.56 87 ARG A C 1
ATOM 715 O O . ARG A 1 87 ? 3.288 -5.885 -8.426 1.00 96.56 87 ARG A O 1
ATOM 722 N N . MET A 1 88 ? 3.365 -4.361 -10.071 1.00 97.12 88 MET A N 1
ATOM 723 C CA . MET A 1 88 ? 2.653 -3.288 -9.377 1.00 97.12 88 MET A CA 1
ATOM 724 C C . MET A 1 88 ? 1.140 -3.468 -9.527 1.00 97.12 88 MET A C 1
ATOM 726 O O . MET A 1 88 ? 0.442 -3.315 -8.531 1.00 97.12 88 MET A O 1
ATOM 730 N N . ASP A 1 89 ? 0.660 -3.894 -10.701 1.00 98.25 89 ASP A N 1
A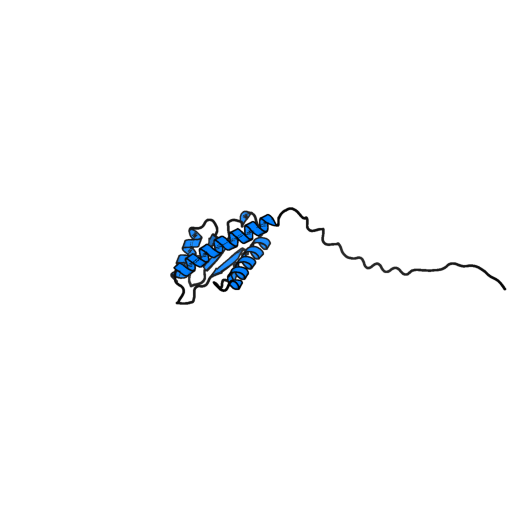TOM 731 C CA . ASP A 1 89 ? -0.742 -4.286 -10.914 1.00 98.25 89 ASP A CA 1
ATOM 732 C C . ASP A 1 89 ? -1.132 -5.458 -9.994 1.00 98.25 89 ASP A C 1
ATOM 734 O O . ASP A 1 89 ? -2.066 -5.343 -9.203 1.00 98.25 89 ASP A O 1
ATOM 738 N N . GLU A 1 90 ? -0.339 -6.541 -9.993 1.00 98.00 90 GLU A N 1
ATOM 739 C CA . GLU A 1 90 ? -0.521 -7.694 -9.095 1.00 98.00 90 GLU A CA 1
ATOM 740 C C . GLU A 1 90 ? -0.559 -7.293 -7.609 1.00 98.00 90 GLU A C 1
ATOM 742 O O . GLU A 1 90 ? -1.402 -7.781 -6.855 1.00 98.00 90 GLU A O 1
ATOM 747 N N . LEU A 1 91 ? 0.353 -6.413 -7.172 1.00 97.81 91 LEU A N 1
ATOM 748 C CA . LEU A 1 91 ? 0.401 -5.933 -5.788 1.00 97.81 91 LEU A CA 1
ATOM 749 C C . LEU A 1 91 ? -0.816 -5.065 -5.446 1.00 97.81 91 LEU A C 1
ATOM 751 O O . LEU A 1 91 ? -1.318 -5.139 -4.325 1.00 97.81 91 LEU A O 1
ATOM 755 N N . PHE A 1 92 ? -1.286 -4.244 -6.385 1.00 98.25 92 PHE A N 1
ATOM 756 C CA . PHE A 1 92 ? -2.439 -3.374 -6.175 1.00 98.25 92 PHE A CA 1
ATOM 757 C C . PHE A 1 92 ? -3.729 -4.192 -6.046 1.00 98.25 92 PHE A C 1
ATOM 759 O O . PHE A 1 92 ? -4.462 -4.034 -5.069 1.00 98.25 92 PHE A O 1
ATOM 766 N N . THR A 1 93 ? -3.942 -5.149 -6.957 1.00 98.25 93 THR A N 1
ATOM 767 C CA . THR A 1 93 ? -5.060 -6.103 -6.891 1.00 98.25 93 THR A CA 1
ATOM 768 C C . THR A 1 93 ? -5.038 -6.905 -5.587 1.00 98.25 93 THR A C 1
ATOM 770 O O . THR A 1 93 ? -6.069 -7.042 -4.928 1.00 98.25 93 THR A O 1
ATOM 773 N N . LEU A 1 94 ? -3.860 -7.390 -5.167 1.00 98.12 94 LEU A N 1
ATOM 774 C CA . LEU A 1 94 ? -3.702 -8.094 -3.893 1.00 98.12 94 LEU A CA 1
ATOM 775 C C . LEU A 1 94 ? -4.066 -7.194 -2.703 1.00 98.12 94 LEU A C 1
ATOM 777 O O . LEU A 1 94 ? -4.819 -7.610 -1.831 1.00 98.12 94 LEU A O 1
ATOM 781 N N . LEU A 1 95 ? -3.596 -5.945 -2.676 1.00 98.00 95 LEU A N 1
ATOM 782 C CA . LEU A 1 95 ? -3.921 -4.995 -1.608 1.00 98.00 95 LEU A CA 1
ATOM 783 C C . LEU A 1 95 ? -5.422 -4.702 -1.500 1.00 98.00 95 LEU A C 1
ATOM 785 O O . LEU A 1 95 ? -5.928 -4.624 -0.379 1.00 98.00 95 LEU A O 1
ATOM 789 N N . GLN A 1 96 ? -6.135 -4.566 -2.623 1.00 97.75 96 GLN A N 1
ATOM 790 C CA . GLN A 1 96 ? -7.596 -4.422 -2.625 1.00 97.75 96 GLN A CA 1
ATOM 791 C C . GLN A 1 96 ? -8.272 -5.657 -2.018 1.00 97.75 96 GLN A C 1
ATOM 793 O O . GLN A 1 96 ? -9.074 -5.521 -1.090 1.00 97.75 96 GLN A O 1
ATOM 798 N N . ALA A 1 97 ? -7.907 -6.855 -2.488 1.00 97.62 97 ALA A N 1
ATOM 799 C CA . ALA A 1 97 ? -8.468 -8.114 -2.005 1.00 97.62 97 ALA A CA 1
ATOM 800 C C . ALA A 1 97 ? -8.208 -8.331 -0.504 1.00 97.62 97 ALA A C 1
ATOM 802 O O . ALA A 1 97 ? -9.136 -8.638 0.244 1.00 97.62 97 ALA A O 1
ATOM 803 N N . GLU A 1 98 ? -6.978 -8.123 -0.035 1.00 97.44 98 GLU A N 1
ATOM 804 C CA . GLU A 1 98 ? -6.617 -8.312 1.374 1.00 97.44 98 GLU A CA 1
ATOM 805 C C . GLU A 1 98 ? -7.262 -7.269 2.293 1.00 97.44 98 GLU A C 1
ATOM 807 O O . GLU A 1 98 ? -7.765 -7.614 3.363 1.00 97.44 98 GLU A O 1
ATOM 812 N N . CYS A 1 99 ? -7.340 -5.998 1.881 1.00 97.12 99 CYS A N 1
ATOM 813 C CA . CYS A 1 99 ? -8.028 -4.978 2.679 1.00 97.12 99 CYS A CA 1
ATOM 814 C C . CYS A 1 99 ? -9.537 -5.244 2.775 1.00 97.12 99 CYS A C 1
ATOM 816 O O . CYS A 1 99 ? -10.108 -5.112 3.861 1.00 97.12 99 CYS A O 1
ATOM 818 N N . ALA A 1 100 ? -10.175 -5.668 1.679 1.00 95.94 100 ALA A N 1
ATOM 819 C CA . ALA A 1 100 ? -11.592 -6.023 1.665 1.00 95.94 100 ALA A CA 1
ATOM 820 C C . ALA A 1 100 ? -11.884 -7.262 2.533 1.00 95.94 100 ALA A C 1
ATOM 822 O O . ALA A 1 100 ? -12.807 -7.236 3.350 1.00 95.94 100 ALA A O 1
ATOM 823 N N . GLN A 1 101 ? -11.070 -8.319 2.424 1.00 95.75 101 GLN A N 1
ATOM 824 C CA . GLN A 1 101 ? -11.194 -9.530 3.244 1.00 95.75 101 GLN A CA 1
ATOM 825 C C . GLN A 1 101 ? -10.950 -9.252 4.733 1.00 95.75 101 GLN A C 1
ATOM 827 O O . GLN A 1 101 ? -11.733 -9.701 5.577 1.00 95.75 101 GLN A O 1
ATOM 832 N N . ALA A 1 102 ? -9.918 -8.473 5.073 1.00 94.62 102 ALA A N 1
ATOM 833 C CA . ALA A 1 102 ? -9.624 -8.077 6.449 1.00 94.62 102 ALA A CA 1
ATOM 834 C C . ALA A 1 102 ? -10.752 -7.230 7.062 1.00 94.62 102 ALA A C 1
ATOM 836 O O . ALA A 1 102 ? -11.118 -7.430 8.225 1.00 94.62 102 ALA A O 1
ATOM 837 N N . LEU A 1 103 ? -11.336 -6.313 6.280 1.00 93.19 103 LEU A N 1
ATOM 838 C CA . LEU A 1 103 ? -12.490 -5.512 6.685 1.00 93.19 103 LEU A CA 1
ATOM 839 C C . LEU A 1 103 ? -13.727 -6.392 6.914 1.00 93.19 103 LEU A C 1
ATOM 841 O O . LEU A 1 103 ? -14.315 -6.342 7.994 1.00 93.19 103 LEU A O 1
ATOM 845 N N . ALA A 1 104 ? -14.096 -7.230 5.943 1.00 91.31 104 ALA A N 1
ATOM 846 C CA . ALA A 1 104 ? -15.260 -8.111 6.038 1.00 91.31 104 ALA A CA 1
ATOM 847 C C . ALA A 1 104 ? -15.139 -9.102 7.208 1.00 91.31 104 ALA A C 1
ATOM 849 O O . ALA A 1 104 ? -16.077 -9.264 7.987 1.00 91.31 104 ALA A O 1
ATOM 850 N N . SER A 1 105 ? -13.961 -9.703 7.395 1.00 89.50 105 SER A N 1
ATOM 851 C CA . SER A 1 105 ? -13.676 -10.611 8.516 1.00 89.50 105 SER A CA 1
ATOM 852 C C . SER A 1 105 ? -13.705 -9.906 9.872 1.00 89.50 105 SER A C 1
ATOM 854 O O . SER A 1 105 ? -13.969 -10.539 10.891 1.00 89.50 105 SER A O 1
ATOM 856 N N . ARG A 1 106 ? -13.440 -8.593 9.916 1.00 81.50 106 ARG A N 1
ATOM 857 C CA . ARG A 1 106 ? -13.619 -7.784 11.126 1.00 81.50 106 ARG A CA 1
ATOM 858 C C . ARG A 1 106 ? -15.095 -7.495 11.391 1.00 81.50 106 ARG A C 1
ATOM 860 O O . ARG A 1 106 ? -15.529 -7.686 12.521 1.00 81.50 106 ARG A O 1
ATOM 867 N N . LEU A 1 107 ? -15.853 -7.084 10.374 1.00 63.00 107 LEU A N 1
ATOM 868 C CA . LEU A 1 107 ? -17.290 -6.810 10.499 1.00 63.00 107 LEU A CA 1
ATOM 869 C C . LEU A 1 107 ? -18.063 -8.062 10.949 1.00 63.00 107 LEU A C 1
ATOM 871 O O . LEU A 1 107 ? -18.862 -7.969 11.869 1.00 63.00 107 LEU A O 1
ATOM 875 N N . LYS A 1 108 ? -17.722 -9.248 10.426 1.00 60.75 108 LYS A N 1
ATOM 876 C CA . LYS A 1 108 ? -18.269 -10.546 10.879 1.00 60.75 108 LYS A CA 1
ATOM 877 C C . LYS A 1 108 ? -17.913 -10.940 12.321 1.00 60.75 108 LYS A C 1
ATOM 879 O O . LYS A 1 108 ? -18.524 -11.846 12.862 1.00 60.75 108 LYS A O 1
ATOM 884 N N . ARG A 1 109 ? -16.911 -10.302 12.937 1.00 59.69 109 ARG A N 1
ATOM 885 C CA . ARG A 1 109 ? -16.565 -10.459 14.365 1.00 59.69 109 ARG A CA 1
ATOM 886 C C . ARG A 1 109 ? -17.111 -9.317 15.230 1.00 59.69 109 ARG A C 1
ATOM 888 O O . ARG A 1 109 ? -16.686 -9.177 16.369 1.00 59.69 109 ARG A O 1
ATOM 895 N N . SER A 1 110 ? -17.962 -8.459 14.665 1.00 48.81 110 SER A N 1
ATOM 896 C CA . SER A 1 110 ? -18.512 -7.270 15.329 1.00 48.81 110 SER A CA 1
ATOM 897 C C . SER A 1 110 ? -19.989 -7.435 15.713 1.00 48.81 110 SER A C 1
ATOM 899 O O . SER A 1 110 ? -20.671 -6.431 15.901 1.00 48.81 110 SER A O 1
ATOM 901 N N . ASP A 1 111 ? -20.473 -8.676 15.848 1.00 39.31 111 ASP A N 1
ATOM 902 C CA . ASP A 1 111 ? -21.655 -8.945 16.674 1.00 39.31 111 ASP A CA 1
ATOM 903 C C . ASP A 1 111 ? -21.340 -8.579 18.139 1.00 39.31 111 ASP A C 1
ATOM 905 O O . ASP A 1 111 ? -20.197 -8.749 18.585 1.00 39.31 111 ASP A O 1
ATOM 909 N N . PRO A 1 112 ? -22.303 -8.019 18.891 1.00 42.59 112 PRO A N 1
ATOM 910 C CA . PRO A 1 112 ? -22.004 -7.301 20.121 1.00 42.59 112 PRO A CA 1
ATOM 911 C C . PRO A 1 112 ? -21.781 -8.249 21.304 1.00 42.59 112 PRO A C 1
ATOM 913 O O . PRO A 1 112 ? -22.713 -8.602 22.024 1.00 42.59 112 PRO A O 1
ATOM 916 N N . HIS A 1 113 ? -20.520 -8.583 21.569 1.00 39.81 113 HIS A N 1
ATOM 917 C CA . HIS A 1 113 ? -20.090 -8.834 22.941 1.00 39.81 113 HIS A CA 1
ATOM 918 C C . HIS A 1 113 ? -19.439 -7.557 23.478 1.00 39.81 113 HIS A C 1
ATOM 920 O O . HIS A 1 113 ? -18.351 -7.176 23.040 1.00 39.81 113 HIS A O 1
ATOM 926 N N . GLU A 1 114 ? -20.132 -6.870 24.388 1.00 38.22 114 GLU A N 1
ATOM 927 C CA . GLU A 1 114 ? -19.520 -5.820 25.203 1.00 38.22 114 GLU A CA 1
ATOM 928 C C . GLU A 1 114 ? -18.309 -6.398 25.944 1.00 38.22 114 GLU A C 1
ATOM 930 O O . GLU A 1 114 ? -18.419 -7.405 26.641 1.00 38.22 114 GLU A O 1
ATOM 935 N N . ASP A 1 115 ? -17.155 -5.742 25.791 1.00 43.97 115 ASP A N 1
ATOM 936 C CA . ASP A 1 115 ? -15.963 -5.983 26.610 1.00 43.97 115 ASP A CA 1
ATOM 937 C C . ASP A 1 115 ? -16.395 -5.722 28.073 1.00 43.97 115 ASP A C 1
ATOM 939 O O . ASP A 1 115 ? -16.770 -4.582 28.377 1.00 43.97 115 ASP A O 1
ATOM 943 N N . PRO A 1 116 ? -16.407 -6.718 28.985 1.00 40.88 116 PRO A N 1
ATOM 944 C CA . PRO A 1 116 ? -16.838 -6.482 30.359 1.00 40.88 116 PRO A CA 1
ATOM 945 C C . PRO A 1 116 ? -15.945 -5.406 30.998 1.00 40.88 116 PRO A C 1
ATOM 947 O O . PRO A 1 116 ? -14.740 -5.357 30.710 1.00 40.88 116 PRO A O 1
ATOM 950 N N . PRO A 1 117 ? -16.498 -4.525 31.854 1.00 40.25 117 PRO A N 1
ATOM 951 C CA . PRO A 1 117 ? -15.752 -3.398 32.394 1.00 40.25 117 PRO A CA 1
ATOM 952 C C . PRO A 1 117 ? -14.504 -3.901 33.121 1.00 40.25 117 PRO A C 1
ATOM 954 O O . PRO A 1 117 ? -14.584 -4.677 34.075 1.00 40.25 117 PRO A O 1
ATOM 957 N N . ARG A 1 118 ? -13.332 -3.459 32.648 1.00 51.25 118 ARG A N 1
ATOM 958 C CA . ARG A 1 118 ? -12.041 -3.809 33.253 1.00 51.25 118 ARG A CA 1
ATOM 959 C C . ARG A 1 118 ? -12.074 -3.358 34.706 1.00 51.25 118 ARG A C 1
ATOM 961 O O . ARG A 1 118 ? -12.325 -2.183 34.968 1.00 51.25 118 ARG A O 1
ATOM 968 N N . GLY A 1 119 ? -11.869 -4.313 35.611 1.00 41.66 119 GLY A N 1
ATOM 969 C CA . GLY A 1 119 ? -12.132 -4.139 37.034 1.00 41.66 119 GLY A CA 1
ATOM 970 C C . GLY A 1 119 ? -11.478 -2.893 37.627 1.00 41.66 119 GLY A C 1
ATOM 971 O O . GLY A 1 119 ? -10.351 -2.534 37.277 1.00 41.66 119 GLY A O 1
ATOM 972 N N . GLY A 1 120 ? -12.201 -2.260 38.552 1.00 46.38 120 GLY A N 1
ATOM 973 C CA . GLY A 1 120 ? -11.642 -1.237 39.429 1.00 46.38 120 GLY A CA 1
ATOM 974 C C . GLY A 1 120 ? -10.498 -1.785 40.298 1.00 46.38 120 GLY A C 1
ATOM 975 O O . GLY A 1 120 ? -10.235 -2.991 40.303 1.00 46.38 120 GLY A O 1
ATOM 976 N N . PRO A 1 121 ? -9.795 -0.909 41.034 1.00 45.53 121 PRO A N 1
ATOM 977 C CA . PRO A 1 121 ? -8.632 -1.305 41.820 1.00 45.53 121 PRO A CA 1
ATOM 978 C C . PRO A 1 121 ? -8.987 -2.382 42.852 1.00 45.53 121 PRO A C 1
ATOM 980 O O . PRO A 1 121 ? -9.931 -2.232 43.627 1.00 45.53 121 PRO A O 1
ATOM 983 N N . ILE A 1 122 ? -8.190 -3.453 42.885 1.00 49.50 122 ILE A N 1
ATOM 984 C CA . ILE A 1 122 ? -8.275 -4.480 43.925 1.00 49.50 122 ILE A CA 1
ATOM 985 C C . ILE A 1 122 ? -7.825 -3.845 45.244 1.00 49.50 122 ILE A C 1
ATOM 987 O O . ILE A 1 122 ? -6.644 -3.558 45.437 1.00 49.50 122 ILE A O 1
ATOM 991 N N . ALA A 1 123 ? -8.772 -3.621 46.153 1.00 42.75 123 ALA A N 1
ATOM 992 C CA . ALA A 1 123 ? -8.479 -3.177 47.507 1.00 42.75 123 ALA A CA 1
ATOM 993 C C . ALA A 1 123 ? -7.934 -4.354 48.334 1.00 42.75 123 ALA A C 1
ATOM 995 O O . ALA A 1 123 ? -8.677 -5.257 48.722 1.00 42.75 123 ALA A O 1
ATOM 996 N N . CYS A 1 124 ? -6.631 -4.343 48.619 1.00 37.66 124 CYS A N 1
ATOM 997 C CA . CYS A 1 124 ? -5.991 -5.307 49.514 1.00 37.66 124 CYS A CA 1
ATOM 998 C C . CYS A 1 124 ? -6.342 -5.008 50.983 1.00 37.66 124 CYS A C 1
ATOM 1000 O O . CYS A 1 124 ? -5.544 -4.412 51.711 1.00 37.66 124 CYS A O 1
ATOM 1002 N N . ASN A 1 125 ? -7.531 -5.421 51.427 1.00 43.50 125 ASN A N 1
ATOM 1003 C CA . ASN A 1 125 ? -7.940 -5.271 52.824 1.00 43.50 125 ASN A CA 1
ATOM 1004 C C . ASN A 1 125 ? -7.076 -6.143 53.750 1.00 43.50 125 ASN A C 1
ATOM 1006 O O . ASN A 1 125 ? -7.115 -7.370 53.685 1.00 43.50 125 ASN A O 1
ATOM 1010 N N . HIS A 1 126 ? -6.331 -5.494 54.646 1.00 43.94 126 HIS A N 1
ATOM 1011 C CA . HIS A 1 126 ? -5.770 -6.139 55.831 1.00 43.94 126 HIS A CA 1
ATOM 1012 C C . HIS A 1 126 ? -6.881 -6.318 56.874 1.00 43.94 126 HIS A C 1
ATOM 1014 O O . HIS A 1 126 ? -7.636 -5.382 57.132 1.00 43.94 126 HIS A O 1
ATOM 1020 N N . GLY A 1 127 ? -6.968 -7.495 57.494 1.00 36.31 127 GLY A N 1
ATOM 1021 C CA . GLY A 1 127 ? -7.956 -7.780 58.536 1.00 36.31 127 GLY A CA 1
ATOM 1022 C C . GLY A 1 127 ? -7.612 -9.049 59.310 1.00 36.31 127 GLY A C 1
ATOM 1023 O O . GLY A 1 127 ? -7.903 -10.153 58.858 1.00 36.31 127 GLY A O 1
ATOM 1024 N N . SER A 1 128 ? -6.968 -8.884 60.464 1.00 43.91 128 SER A N 1
ATOM 1025 C CA . SER A 1 128 ? -6.632 -9.974 61.386 1.00 43.91 128 SER A CA 1
ATOM 1026 C C . SER A 1 128 ? -7.891 -10.597 62.007 1.00 43.91 128 SER A C 1
ATOM 1028 O O . SER A 1 128 ? -8.809 -9.855 62.356 1.00 43.91 128 SER A O 1
ATOM 1030 N N . PRO A 1 129 ? -7.939 -11.921 62.238 1.00 47.66 129 PRO A N 1
ATOM 1031 C CA . PRO A 1 129 ? -8.988 -12.528 63.046 1.00 47.66 129 PRO A CA 1
ATOM 1032 C C . PRO A 1 129 ? -8.609 -12.502 64.533 1.00 47.66 129 PRO A C 1
ATOM 1034 O O . PRO A 1 129 ? -7.770 -13.283 64.986 1.00 47.66 129 PRO A O 1
ATOM 1037 N N . GLU A 1 130 ? -9.269 -11.650 65.313 1.00 39.25 130 GLU A N 1
ATOM 1038 C CA . GLU A 1 130 ? -9.328 -11.833 66.764 1.00 39.25 130 GLU A CA 1
ATOM 1039 C C . GLU A 1 130 ? -10.088 -13.131 67.094 1.00 39.25 130 GLU A C 1
ATOM 1041 O O . GLU A 1 130 ? -11.129 -13.432 66.506 1.00 39.25 130 GLU A O 1
ATOM 1046 N N . ARG A 1 131 ? -9.593 -13.899 68.069 1.00 42.72 131 ARG A N 1
ATOM 1047 C CA . ARG A 1 131 ? -10.375 -14.936 68.755 1.00 42.72 131 ARG A CA 1
ATOM 1048 C C . ARG A 1 131 ? -10.191 -14.778 70.254 1.00 42.72 131 ARG A C 1
ATOM 1050 O O . ARG A 1 131 ? -9.114 -15.049 70.774 1.00 42.72 131 ARG A O 1
ATOM 1057 N N . SER A 1 132 ? -11.260 -14.382 70.934 1.00 39.91 132 SER A N 1
ATOM 1058 C CA . SER A 1 132 ? -11.346 -14.370 72.391 1.00 39.91 132 SER A CA 1
ATOM 1059 C C . SER A 1 132 ? -12.712 -14.928 72.795 1.00 39.91 132 SER A C 1
ATOM 1061 O O . SER A 1 132 ? -13.729 -14.515 72.239 1.00 39.91 132 SER A O 1
ATOM 1063 N N . GLY A 1 133 ? -12.735 -15.916 73.695 1.00 38.75 133 GLY A N 1
ATOM 1064 C CA . GLY A 1 133 ? -13.950 -16.651 74.074 1.00 38.75 133 GLY A CA 1
ATOM 1065 C C . GLY A 1 133 ? -13.703 -17.729 75.139 1.00 38.75 133 GLY A C 1
ATOM 1066 O O . GLY A 1 133 ? -13.282 -18.836 74.815 1.00 38.75 133 GLY A O 1
ATOM 1067 N N . THR A 1 134 ? -13.958 -17.386 76.405 1.00 42.94 134 THR A N 1
ATOM 1068 C CA . THR A 1 134 ? -13.945 -18.243 77.618 1.00 42.94 134 THR A CA 1
ATOM 1069 C C . THR A 1 134 ? -15.273 -19.028 77.784 1.00 42.94 134 THR A C 1
ATOM 1071 O O . THR A 1 134 ? -16.180 -18.844 76.981 1.00 42.94 134 THR A O 1
ATOM 1074 N N . ILE A 1 135 ? -15.507 -19.935 78.751 1.00 47.31 135 ILE A N 1
ATOM 1075 C CA . ILE A 1 135 ? -14.955 -20.161 80.110 1.00 47.31 135 ILE A CA 1
ATOM 1076 C C . ILE A 1 135 ? -15.096 -21.654 80.529 1.00 47.31 135 ILE A C 1
ATOM 1078 O O . ILE A 1 135 ? -15.974 -22.327 80.001 1.00 47.31 135 ILE A O 1
ATOM 1082 N N . ARG A 1 136 ? -14.401 -22.058 81.618 1.00 40.06 136 ARG A N 1
ATOM 1083 C CA . ARG A 1 136 ? -14.628 -23.252 82.497 1.00 40.06 136 ARG A CA 1
ATOM 1084 C C . ARG A 1 136 ? -14.173 -24.624 81.947 1.00 40.06 136 ARG A C 1
ATOM 1086 O O . ARG A 1 136 ? -14.217 -24.840 80.747 1.00 40.06 136 ARG A O 1
ATOM 1093 N N . GLY A 1 137 ? -13.745 -25.581 82.782 1.00 36.62 137 GLY A N 1
ATOM 1094 C CA . GLY A 1 137 ? -13.531 -25.598 84.247 1.00 36.62 137 GLY A CA 1
ATOM 1095 C C . GLY A 1 137 ? -13.182 -27.020 84.749 1.00 36.62 137 GLY A C 1
ATOM 1096 O O . GLY A 1 137 ? -13.224 -27.939 83.941 1.00 36.62 137 GLY A O 1
ATOM 1097 N N . GLU A 1 138 ? -12.905 -27.173 86.057 1.00 38.50 138 GLU A N 1
ATOM 1098 C CA . GLU A 1 138 ? -12.613 -28.447 86.779 1.00 38.50 138 GLU A CA 1
ATOM 1099 C C . GLU A 1 138 ? -11.253 -29.117 86.427 1.00 38.50 138 GLU A C 1
ATOM 1101 O O . GLU A 1 138 ? -10.807 -29.054 85.285 1.00 38.50 138 GLU A O 1
ATOM 1106 N N . ALA A 1 139 ? -10.496 -29.729 87.354 1.00 41.88 139 ALA A N 1
ATOM 1107 C CA . ALA A 1 139 ? -10.652 -29.930 88.807 1.00 41.88 139 ALA A CA 1
ATOM 1108 C C . ALA A 1 139 ? -9.293 -29.787 89.532 1.00 41.88 139 ALA A C 1
ATOM 1110 O O . ALA A 1 139 ? -8.253 -29.943 88.852 1.00 41.88 139 ALA A O 1
#

pLDDT: mean 82.81, std 22.06, range [36.31, 98.25]

Foldseek 3Di:
DVLQQLLQVLQVPDPQKHWPDRDPAQKTKIAGDPCVVPDDQVRSVVLLVVLQVVVVVVVLDHWDWDADPNHITIIGGPPDPPDDNVSSVVVSVSSSVSSVVSVVVVVVVVDDDDPPPDDDDDDPDDDDDDDDDDDDDDD